Protein AF-A0A832PKH7-F1 (afdb_monomer_lite)

Foldseek 3Di:
DPPVVVVVLLVLLVVLLVVLVVLLVPQQDQDPDPPDHSVVSVVSSQVSLVVSVVVCCVPQVWDWDDDPPAWTWIDGSNDIFTHPPHRSVRSVVRSVVSVVVNVVVVD

Sequence (107 aa):
MTQQTITDRATLLRAAIADIEPRHAALPRIGADANGGWIASHDQHRAAAEELLRHIRRQHGAKARVGLTDPSRLQLHGITVTSVRGLAVLIDAWLTKARAALSGASK

Secondary structure (DSSP, 8-state):
--HHHHHHHHHHHHHHHHHHHHHHHTSPPP--BTTB-HHHHHHHHHHHHHHHHHHHHHHH--EEE--SSS-EEEEETTEEEEESS-HHHHHHHHHHHHHHHHHHTT-

Radius of gyration: 15.57 Å; chains: 1; bounding box: 41×28×47 Å

pLDDT: mean 86.73, std 13.57, range [39.84, 97.81]

Organism: NCBI:txid53463

Structure (mmCIF, N/CA/C/O backbone):
data_AF-A0A832PKH7-F1
#
_entry.id   AF-A0A832PKH7-F1
#
loop_
_atom_site.group_PDB
_atom_site.id
_atom_site.type_symbol
_atom_site.label_atom_id
_atom_site.label_alt_id
_atom_site.label_comp_id
_atom_site.label_asym_id
_atom_site.label_entity_id
_atom_site.label_seq_id
_atom_site.pdbx_PDB_ins_code
_atom_site.Cartn_x
_atom_site.Cartn_y
_atom_site.Cartn_z
_atom_site.occupancy
_atom_site.B_iso_or_equiv
_atom_site.auth_seq_id
_atom_site.auth_comp_id
_atom_site.auth_asym_id
_atom_site.auth_atom_id
_atom_site.pdbx_PDB_model_num
ATOM 1 N N . MET A 1 1 ? -20.776 -0.058 23.511 1.00 48.53 1 MET A N 1
ATOM 2 C CA . MET A 1 1 ? -20.874 -0.455 22.083 1.00 48.53 1 MET A CA 1
ATOM 3 C C . MET A 1 1 ? -19.531 -0.286 21.348 1.00 48.53 1 MET A C 1
ATOM 5 O O . MET A 1 1 ? -19.477 0.309 20.286 1.00 48.53 1 MET A O 1
ATOM 9 N N . THR A 1 2 ? -18.424 -0.803 21.889 1.00 60.12 2 THR A N 1
ATOM 10 C CA . THR A 1 2 ? -17.059 -0.567 21.352 1.00 60.12 2 THR A CA 1
ATOM 11 C C . THR A 1 2 ? -16.323 -1.854 20.972 1.00 60.12 2 THR A C 1
ATOM 13 O O . THR A 1 2 ? -15.463 -1.837 20.098 1.00 60.12 2 THR A O 1
ATOM 16 N N . GLN A 1 3 ? -16.689 -2.993 21.568 1.00 55.88 3 GLN A N 1
ATOM 17 C CA . GLN A 1 3 ? -15.988 -4.269 21.375 1.00 55.88 3 GLN A CA 1
ATOM 18 C C . GLN A 1 3 ? -16.297 -4.933 20.014 1.00 55.88 3 GLN A C 1
ATOM 20 O O . GLN A 1 3 ? -15.413 -5.532 19.401 1.00 55.88 3 GLN A O 1
ATOM 25 N N . GLN A 1 4 ? -17.518 -4.755 19.487 1.00 60.94 4 GLN A N 1
ATOM 26 C CA . GLN A 1 4 ? -17.904 -5.257 18.159 1.00 60.94 4 GLN A CA 1
ATOM 27 C C . GLN A 1 4 ? -17.171 -4.520 17.024 1.00 60.94 4 GLN A C 1
ATOM 29 O O . GLN A 1 4 ? -16.648 -5.162 16.118 1.00 60.94 4 GLN A O 1
ATOM 34 N N . THR A 1 5 ? -17.029 -3.194 17.110 1.00 63.78 5 THR A N 1
ATOM 35 C CA . THR A 1 5 ? -16.357 -2.372 16.085 1.00 63.78 5 THR A CA 1
ATOM 36 C C . THR A 1 5 ? -14.850 -2.645 15.994 1.00 63.78 5 THR A C 1
ATOM 38 O O . THR A 1 5 ? -14.265 -2.591 14.913 1.00 63.78 5 THR A O 1
ATOM 41 N N . ILE A 1 6 ? -14.199 -2.960 17.120 1.00 61.69 6 ILE A N 1
ATOM 42 C CA . ILE A 1 6 ? -12.767 -3.305 17.155 1.00 61.69 6 ILE A CA 1
ATOM 43 C C . ILE A 1 6 ? -12.526 -4.692 16.544 1.00 61.69 6 ILE A C 1
ATOM 45 O O . ILE A 1 6 ? -11.579 -4.867 15.775 1.00 61.69 6 ILE A O 1
ATOM 49 N N . THR A 1 7 ? -13.401 -5.657 16.841 1.00 66.38 7 THR A N 1
ATOM 50 C CA . THR A 1 7 ? -13.323 -7.021 16.290 1.00 66.38 7 THR A CA 1
ATOM 51 C C . THR A 1 7 ? -13.517 -7.018 14.773 1.00 66.38 7 THR A C 1
ATOM 53 O O . THR A 1 7 ? -12.764 -7.681 14.056 1.00 66.38 7 THR A O 1
ATOM 56 N N . ASP A 1 8 ? -14.450 -6.204 14.277 1.00 84.62 8 ASP A N 1
ATOM 57 C CA . ASP A 1 8 ? -14.679 -6.001 12.845 1.00 84.62 8 ASP A CA 1
ATOM 58 C C . ASP A 1 8 ? -13.439 -5.406 12.155 1.00 84.62 8 ASP A C 1
ATOM 60 O O . ASP A 1 8 ? -12.877 -5.997 11.231 1.00 84.62 8 ASP A O 1
ATOM 64 N N . ARG A 1 9 ? -12.896 -4.306 12.694 1.00 89.06 9 ARG A N 1
ATOM 65 C CA . ARG A 1 9 ? -11.714 -3.652 12.116 1.00 89.06 9 ARG A CA 1
ATOM 66 C C . ARG A 1 9 ? -10.468 -4.537 12.125 1.00 89.06 9 ARG A C 1
ATOM 68 O O . ARG A 1 9 ? -9.734 -4.554 11.139 1.00 89.06 9 ARG A O 1
ATOM 75 N N . ALA A 1 10 ? -10.194 -5.248 13.219 1.00 90.81 10 ALA A N 1
ATOM 76 C CA . ALA A 1 10 ? -9.041 -6.145 13.295 1.00 90.81 10 ALA A CA 1
ATOM 77 C C . ALA A 1 10 ? -9.160 -7.297 12.283 1.00 90.81 10 ALA A C 1
ATOM 79 O O . ALA A 1 10 ? -8.165 -7.690 11.675 1.00 90.81 10 ALA A O 1
ATOM 80 N N . THR A 1 11 ? -10.374 -7.804 12.062 1.00 92.75 11 THR A N 1
ATOM 81 C CA . THR A 1 11 ? -10.654 -8.832 11.051 1.00 92.75 11 THR A CA 1
ATOM 82 C C . THR A 1 11 ? -10.416 -8.298 9.640 1.00 92.75 11 THR A C 1
ATOM 84 O O . THR A 1 11 ? -9.680 -8.924 8.878 1.00 92.75 11 THR A O 1
ATOM 87 N N . LEU A 1 12 ? -10.926 -7.101 9.326 1.00 93.75 12 LEU A N 1
ATOM 88 C CA . LEU A 1 12 ? -10.685 -6.430 8.045 1.00 93.75 12 LEU A CA 1
ATOM 89 C C . LEU A 1 12 ? -9.190 -6.182 7.792 1.00 93.75 12 LEU A C 1
ATOM 91 O O . LEU A 1 12 ? -8.692 -6.463 6.706 1.00 93.75 12 LEU A O 1
ATOM 95 N N . LEU A 1 13 ? -8.447 -5.717 8.802 1.00 95.38 13 LEU A N 1
ATOM 96 C CA . LEU A 1 13 ? -7.003 -5.499 8.682 1.00 95.38 13 LEU A CA 1
ATOM 97 C C . LEU A 1 13 ? -6.240 -6.801 8.414 1.00 95.38 13 LEU A C 1
ATOM 99 O O . LEU A 1 13 ? -5.368 -6.810 7.549 1.00 95.38 13 LEU A O 1
ATOM 103 N N . ARG A 1 14 ? -6.564 -7.900 9.111 1.00 95.88 14 ARG A N 1
ATOM 104 C CA . ARG A 1 14 ? -5.925 -9.204 8.857 1.00 95.88 14 ARG A CA 1
ATOM 105 C C . ARG A 1 14 ? -6.222 -9.711 7.448 1.00 95.88 14 ARG A C 1
ATOM 107 O O . ARG A 1 14 ? -5.295 -10.142 6.770 1.00 95.88 14 ARG A O 1
ATOM 114 N N . ALA A 1 15 ? -7.475 -9.618 7.001 1.00 95.75 15 ALA A N 1
ATOM 115 C CA . ALA A 1 15 ? -7.874 -10.028 5.655 1.00 95.75 15 ALA A CA 1
ATOM 116 C C . ALA A 1 15 ? -7.152 -9.208 4.573 1.00 95.75 15 ALA A C 1
ATOM 118 O O . ALA A 1 15 ? -6.602 -9.773 3.629 1.00 95.75 15 ALA A O 1
ATOM 119 N N . ALA A 1 16 ? -7.080 -7.886 4.744 1.00 96.62 16 ALA A N 1
ATOM 120 C CA . ALA A 1 16 ? -6.369 -7.011 3.822 1.00 96.62 16 ALA A CA 1
ATOM 121 C C . ALA A 1 16 ? -4.855 -7.280 3.809 1.00 96.62 16 ALA A C 1
ATOM 123 O O . ALA A 1 16 ? -4.265 -7.337 2.735 1.00 96.62 16 ALA A O 1
ATOM 124 N N . ILE A 1 17 ? -4.212 -7.500 4.963 1.00 97.69 17 ILE A N 1
ATOM 125 C CA . ILE A 1 17 ? -2.784 -7.865 5.013 1.00 97.69 17 ILE A CA 1
ATOM 126 C C . ILE A 1 17 ? -2.541 -9.192 4.285 1.00 97.69 17 ILE A C 1
ATOM 128 O O . ILE A 1 17 ? -1.674 -9.238 3.415 1.00 97.69 17 ILE A O 1
ATOM 132 N N . ALA A 1 18 ? -3.328 -10.230 4.589 1.00 97.75 18 ALA A N 1
ATOM 133 C CA . ALA A 1 18 ? -3.182 -11.559 3.992 1.00 97.75 18 ALA A CA 1
ATOM 134 C C . ALA A 1 18 ? -3.346 -11.551 2.462 1.00 97.75 18 ALA A C 1
ATOM 136 O O . ALA A 1 18 ? -2.734 -12.356 1.765 1.00 97.75 18 ALA A O 1
ATOM 137 N N . ASP A 1 19 ? -4.147 -10.627 1.930 1.00 97.56 19 ASP A N 1
ATOM 138 C CA . ASP A 1 19 ? -4.337 -10.452 0.493 1.00 97.56 19 ASP A CA 1
ATOM 139 C C . ASP A 1 19 ? -3.229 -9.600 -0.160 1.00 97.56 19 ASP A C 1
ATOM 141 O O . ASP A 1 19 ? -2.727 -9.928 -1.240 1.00 97.56 19 ASP A O 1
ATOM 145 N N . ILE A 1 20 ? -2.836 -8.495 0.477 1.00 97.69 20 ILE A N 1
ATOM 146 C CA . ILE A 1 20 ? -1.949 -7.484 -0.116 1.00 97.69 20 ILE A CA 1
ATOM 147 C C . ILE A 1 20 ? -0.478 -7.893 -0.031 1.00 97.69 20 ILE A C 1
ATOM 149 O O . ILE A 1 20 ? 0.266 -7.689 -0.990 1.00 97.69 20 ILE A O 1
ATOM 153 N N . GLU A 1 21 ? -0.051 -8.470 1.091 1.00 97.81 21 GLU A N 1
ATOM 154 C CA . GLU A 1 21 ? 1.344 -8.837 1.350 1.00 97.81 21 GLU A CA 1
ATOM 155 C C . GLU A 1 21 ? 1.947 -9.772 0.285 1.00 97.81 21 GLU A C 1
ATOM 157 O O . GLU A 1 21 ? 2.970 -9.398 -0.296 1.00 97.81 21 GLU A O 1
ATOM 162 N N . PRO A 1 22 ? 1.339 -10.925 -0.065 1.00 97.44 22 PRO A N 1
ATOM 163 C CA . PRO A 1 22 ? 1.919 -11.805 -1.080 1.00 97.44 22 PRO A CA 1
ATOM 164 C C . PRO A 1 22 ? 1.982 -11.145 -2.464 1.00 97.44 22 PRO A C 1
ATOM 166 O O . PRO A 1 22 ? 2.928 -11.369 -3.215 1.00 97.44 22 PRO A O 1
ATOM 169 N N . ARG A 1 23 ? 1.013 -10.284 -2.804 1.00 97.62 23 ARG A N 1
ATOM 170 C CA . ARG A 1 23 ? 0.991 -9.563 -4.089 1.00 97.62 23 ARG A CA 1
ATOM 171 C C . ARG A 1 23 ? 2.051 -8.473 -4.163 1.00 97.62 23 ARG A C 1
ATOM 173 O O . ARG A 1 23 ? 2.620 -8.246 -5.224 1.00 97.62 23 ARG A O 1
ATOM 180 N N . HIS A 1 24 ? 2.312 -7.803 -3.044 1.00 96.50 24 HIS A N 1
ATOM 181 C CA . HIS A 1 24 ? 3.384 -6.819 -2.936 1.00 96.50 24 HIS A CA 1
ATOM 182 C C . HIS A 1 24 ? 4.762 -7.484 -3.027 1.00 96.50 24 HIS A C 1
ATOM 184 O O . HIS A 1 24 ? 5.621 -7.013 -3.768 1.00 96.50 24 HIS A O 1
ATOM 190 N N . ALA A 1 25 ? 4.944 -8.630 -2.365 1.00 95.12 25 ALA A N 1
ATOM 191 C CA . ALA A 1 25 ? 6.175 -9.414 -2.453 1.00 95.12 25 ALA A CA 1
ATOM 192 C C . ALA A 1 25 ? 6.446 -9.960 -3.870 1.00 95.12 25 ALA A C 1
ATOM 194 O O . ALA A 1 25 ? 7.603 -10.167 -4.234 1.00 95.12 25 ALA A O 1
ATOM 195 N N . ALA A 1 26 ? 5.395 -10.165 -4.671 1.00 95.62 26 ALA A N 1
ATOM 196 C CA . ALA A 1 26 ? 5.475 -10.644 -6.051 1.00 95.62 26 ALA A CA 1
ATOM 197 C C . ALA A 1 26 ? 5.749 -9.542 -7.095 1.00 95.62 26 ALA A C 1
ATOM 199 O O . ALA A 1 26 ? 5.790 -9.838 -8.290 1.00 95.62 26 ALA A O 1
ATOM 200 N N . LEU A 1 27 ? 5.921 -8.277 -6.688 1.00 93.12 27 LEU A N 1
ATOM 201 C CA . LEU A 1 27 ? 6.229 -7.204 -7.634 1.00 93.12 27 LEU A CA 1
ATOM 202 C C . LEU A 1 27 ? 7.585 -7.457 -8.328 1.00 93.12 27 LEU A C 1
ATOM 204 O O . LEU A 1 27 ? 8.560 -7.793 -7.646 1.00 93.12 27 LEU A O 1
ATOM 208 N N . PRO A 1 28 ? 7.690 -7.249 -9.659 1.00 90.75 28 PRO A N 1
ATOM 209 C CA . PRO A 1 28 ? 8.956 -7.364 -10.382 1.00 90.75 28 PRO A CA 1
ATOM 210 C C . PRO A 1 28 ? 10.028 -6.489 -9.735 1.00 90.75 28 PRO A C 1
ATOM 212 O O . PRO A 1 28 ? 9.760 -5.337 -9.401 1.00 90.75 28 PRO A O 1
ATOM 215 N N . ARG A 1 29 ? 11.244 -7.001 -9.537 1.00 86.38 29 ARG A N 1
ATOM 216 C CA . ARG A 1 29 ? 12.328 -6.194 -8.963 1.00 86.38 29 ARG A CA 1
ATOM 217 C C . ARG A 1 29 ? 12.895 -5.248 -10.013 1.00 86.38 29 ARG A C 1
ATOM 219 O O . ARG A 1 29 ? 13.116 -5.641 -11.152 1.00 86.38 29 ARG A O 1
ATOM 226 N N . ILE A 1 30 ? 13.176 -4.015 -9.599 1.00 85.00 30 ILE A N 1
ATOM 227 C CA . ILE A 1 30 ? 13.927 -3.072 -10.427 1.00 85.00 30 ILE A CA 1
ATOM 228 C C . ILE A 1 30 ? 15.381 -3.538 -10.438 1.00 85.00 30 ILE A C 1
ATOM 230 O O . ILE A 1 30 ? 16.008 -3.672 -9.387 1.00 85.00 30 ILE A O 1
ATOM 234 N N . GLY A 1 31 ? 15.911 -3.776 -11.627 1.00 79.50 31 GLY A N 1
ATOM 235 C CA . GLY A 1 31 ? 17.288 -4.195 -11.826 1.00 79.50 31 GLY A CA 1
ATOM 236 C C . GLY A 1 31 ? 17.692 -4.017 -13.279 1.00 79.50 31 GLY A C 1
ATOM 237 O O . GLY A 1 31 ? 16.841 -3.906 -14.161 1.00 79.50 31 GLY A O 1
ATOM 238 N N . ALA A 1 32 ? 18.997 -3.964 -13.521 1.00 62.81 32 ALA A N 1
ATOM 239 C CA . ALA A 1 32 ? 19.525 -4.200 -14.854 1.00 62.81 32 ALA A CA 1
ATOM 240 C C . ALA A 1 32 ? 19.555 -5.721 -15.041 1.00 62.81 32 ALA A C 1
ATOM 242 O O . ALA A 1 32 ? 20.424 -6.385 -14.478 1.00 62.81 32 ALA A O 1
ATOM 243 N N . ASP A 1 33 ? 18.564 -6.286 -15.726 1.00 60.00 33 ASP A N 1
ATOM 244 C CA . ASP A 1 33 ? 18.644 -7.676 -16.169 1.00 60.00 33 ASP A CA 1
ATOM 245 C C . ASP A 1 33 ? 19.274 -7.747 -17.570 1.00 60.00 33 ASP A C 1
ATOM 247 O O . ASP A 1 33 ? 19.461 -6.738 -18.250 1.00 60.00 33 ASP A O 1
ATOM 251 N N . ALA A 1 34 ? 19.671 -8.950 -17.985 1.00 54.00 34 ALA A N 1
ATOM 252 C CA . ALA A 1 34 ? 20.417 -9.173 -19.224 1.00 54.00 34 ALA A CA 1
ATOM 253 C C . ALA A 1 34 ? 19.597 -8.932 -20.513 1.00 54.00 34 ALA A C 1
ATOM 255 O O . ALA A 1 34 ? 20.171 -8.981 -21.598 1.00 54.00 34 ALA A O 1
ATOM 256 N N . ASN A 1 35 ? 18.284 -8.672 -20.410 1.00 59.69 35 ASN A N 1
ATOM 257 C CA . ASN A 1 35 ? 17.345 -8.656 -21.538 1.00 59.69 35 ASN A CA 1
ATOM 258 C C . ASN A 1 35 ? 16.522 -7.357 -21.658 1.00 59.69 35 ASN A C 1
ATOM 260 O O . ASN A 1 35 ? 15.764 -7.206 -22.617 1.00 59.69 35 ASN A O 1
ATOM 264 N N . GLY A 1 36 ? 16.660 -6.407 -20.731 1.00 57.91 36 GLY A N 1
ATOM 265 C CA . GLY A 1 36 ? 15.945 -5.137 -20.762 1.00 57.91 36 GLY A CA 1
ATOM 266 C C . GLY A 1 36 ? 16.669 -4.052 -19.972 1.00 57.91 36 GLY A C 1
ATOM 267 O O . GLY A 1 36 ? 17.136 -4.257 -18.855 1.00 57.91 36 GLY A O 1
ATOM 268 N N . GLY A 1 37 ? 16.763 -2.857 -20.559 1.00 79.50 37 GLY A N 1
ATOM 269 C CA . GLY A 1 37 ? 17.360 -1.706 -19.886 1.00 79.50 37 GLY A CA 1
ATOM 270 C C . GLY A 1 37 ? 16.625 -1.357 -18.588 1.00 79.50 37 GLY A C 1
ATOM 271 O O . GLY A 1 37 ? 15.424 -1.585 -18.461 1.00 79.50 37 GLY A O 1
ATOM 272 N N . TRP A 1 38 ? 17.335 -0.732 -17.646 1.00 84.75 38 TRP A N 1
ATOM 273 C CA . TRP A 1 38 ? 16.820 -0.274 -16.345 1.00 84.75 38 TRP A CA 1
ATOM 274 C C . TRP A 1 38 ? 15.455 0.442 -16.415 1.00 84.75 38 TRP A C 1
ATOM 276 O O . TRP A 1 38 ? 14.623 0.300 -15.524 1.00 84.75 38 TRP A O 1
ATOM 286 N N . ILE A 1 39 ? 15.197 1.182 -17.499 1.00 86.62 39 ILE A N 1
ATOM 287 C CA . ILE A 1 39 ? 13.918 1.867 -17.741 1.00 86.62 39 ILE A CA 1
ATOM 288 C C . ILE A 1 39 ? 12.767 0.861 -17.897 1.00 86.62 39 ILE A C 1
ATOM 290 O O . ILE A 1 39 ? 11.712 1.042 -17.297 1.00 86.62 39 ILE A O 1
ATOM 294 N N . ALA A 1 40 ? 12.970 -0.221 -18.651 1.00 86.44 40 ALA A N 1
ATOM 295 C CA . ALA A 1 40 ? 11.941 -1.229 -18.885 1.00 86.44 40 ALA A CA 1
ATOM 296 C C . ALA A 1 40 ? 11.577 -1.978 -17.594 1.00 86.44 40 ALA A C 1
ATOM 298 O O . ALA A 1 40 ? 10.394 -2.179 -17.318 1.00 86.44 40 ALA A O 1
ATOM 299 N N . SER A 1 41 ? 12.565 -2.338 -16.766 1.00 88.19 41 SER A N 1
ATOM 300 C CA . SER A 1 41 ? 12.301 -2.971 -15.466 1.00 88.19 41 SER A CA 1
ATOM 301 C C . SER A 1 41 ? 11.626 -2.005 -14.488 1.00 88.19 41 SER A C 1
ATOM 303 O O . SER A 1 41 ? 10.722 -2.399 -13.747 1.00 88.19 41 SER A O 1
ATOM 305 N N . HIS A 1 42 ? 11.983 -0.718 -14.538 1.00 89.31 42 HIS A N 1
ATOM 306 C CA . HIS A 1 42 ? 11.297 0.327 -13.785 1.00 89.31 42 HIS A CA 1
ATOM 307 C C . HIS A 1 42 ? 9.8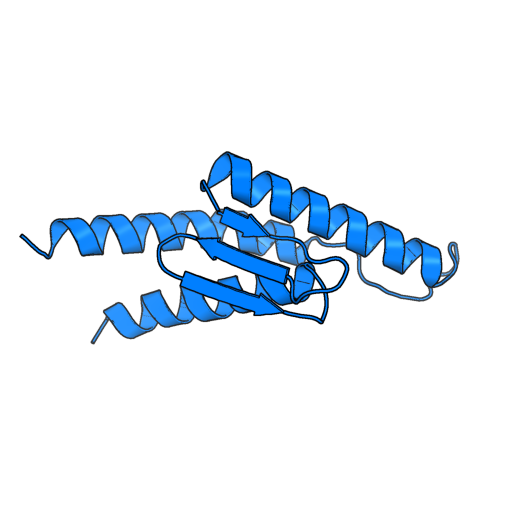24 0.478 -14.212 1.00 89.31 42 HIS A C 1
ATOM 309 O O . HIS A 1 42 ? 8.938 0.533 -13.355 1.00 89.31 42 HIS A O 1
ATOM 315 N N . ASP A 1 43 ? 9.531 0.501 -15.514 1.00 89.56 43 ASP A N 1
ATOM 316 C CA . ASP A 1 43 ? 8.159 0.604 -16.024 1.00 89.56 43 ASP A CA 1
ATOM 317 C C . ASP A 1 43 ? 7.313 -0.630 -15.696 1.00 89.56 43 ASP A C 1
ATOM 319 O O . ASP A 1 43 ? 6.161 -0.487 -15.281 1.00 89.56 43 ASP A O 1
ATOM 323 N N . GLN A 1 44 ? 7.882 -1.833 -15.797 1.00 90.69 44 GLN A N 1
ATOM 324 C CA . GLN A 1 44 ? 7.209 -3.067 -15.379 1.00 90.69 44 GLN A CA 1
ATOM 325 C C . GLN A 1 44 ? 6.889 -3.057 -13.881 1.00 90.69 44 GLN A C 1
ATOM 327 O O . GLN A 1 44 ? 5.763 -3.371 -13.486 1.00 90.69 44 GLN A O 1
ATOM 332 N N . HIS A 1 45 ? 7.847 -2.646 -13.042 1.00 91.50 45 HIS A N 1
ATOM 333 C CA . HIS A 1 45 ? 7.630 -2.499 -11.604 1.00 91.50 45 HIS A CA 1
ATOM 334 C C . HIS A 1 45 ? 6.505 -1.498 -11.308 1.00 91.50 45 HIS A C 1
ATOM 336 O O . HIS A 1 45 ? 5.602 -1.782 -10.515 1.00 91.50 45 HIS A O 1
ATOM 342 N N . ARG A 1 46 ? 6.523 -0.336 -11.975 1.00 91.19 46 ARG A N 1
ATOM 343 C CA . ARG A 1 46 ? 5.493 0.697 -11.830 1.00 91.19 46 ARG A CA 1
ATOM 344 C C . ARG A 1 46 ? 4.114 0.177 -12.233 1.00 91.19 46 ARG A C 1
ATOM 346 O O . ARG A 1 46 ? 3.177 0.316 -11.450 1.00 91.19 46 ARG A O 1
ATOM 353 N N . ALA A 1 47 ? 3.995 -0.456 -13.397 1.00 92.00 47 ALA A N 1
ATOM 354 C CA . ALA A 1 47 ? 2.734 -1.005 -13.890 1.00 92.00 47 ALA A CA 1
ATOM 355 C C . ALA A 1 47 ? 2.163 -2.079 -12.948 1.00 92.00 47 ALA A C 1
ATOM 357 O O . ALA A 1 47 ? 0.965 -2.081 -12.654 1.00 92.00 47 ALA A O 1
ATOM 358 N N . ALA A 1 48 ? 3.016 -2.955 -12.408 1.00 94.44 48 ALA A N 1
ATOM 359 C CA . ALA A 1 48 ? 2.604 -3.960 -11.432 1.00 94.44 48 ALA A CA 1
ATOM 360 C C . ALA A 1 48 ? 2.118 -3.324 -10.115 1.00 94.44 48 ALA A C 1
ATOM 362 O O . ALA A 1 48 ? 1.093 -3.733 -9.564 1.00 94.44 48 ALA A O 1
ATOM 363 N N . ALA A 1 49 ? 2.800 -2.282 -9.628 1.00 94.81 49 ALA A N 1
ATOM 364 C CA . ALA A 1 49 ? 2.380 -1.552 -8.433 1.00 94.81 49 ALA A CA 1
ATOM 365 C C . ALA A 1 49 ? 1.062 -0.778 -8.648 1.00 94.81 49 ALA A C 1
ATOM 367 O O . ALA A 1 49 ? 0.227 -0.712 -7.742 1.00 94.81 49 ALA A O 1
ATOM 368 N N . GLU A 1 50 ? 0.844 -0.221 -9.843 1.00 94.88 50 GLU A N 1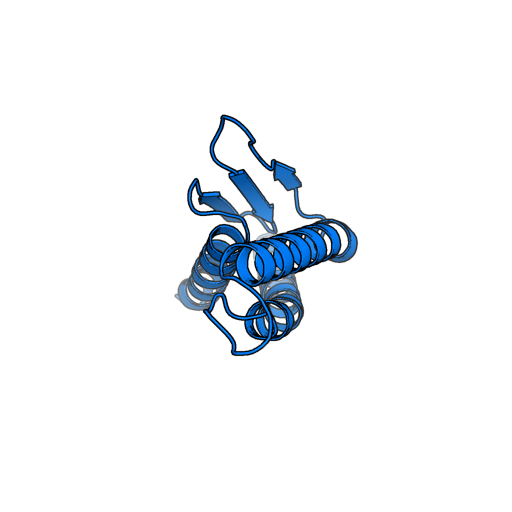
ATOM 369 C CA . GLU A 1 50 ? -0.424 0.403 -10.239 1.00 94.88 50 GLU A CA 1
ATOM 370 C C . GLU A 1 50 ? -1.569 -0.620 -10.276 1.00 94.88 50 GLU A C 1
ATOM 372 O O . GLU A 1 50 ? -2.658 -0.342 -9.764 1.00 94.88 50 GLU A O 1
ATOM 377 N N . GLU A 1 51 ? -1.336 -1.821 -10.817 1.00 96.62 51 GLU A N 1
ATOM 378 C CA . GLU A 1 51 ? -2.339 -2.890 -10.797 1.00 96.62 51 GLU A CA 1
ATOM 379 C C . GLU A 1 51 ? -2.669 -3.336 -9.376 1.00 96.62 51 GLU A C 1
ATOM 381 O O . GLU A 1 51 ? -3.848 -3.444 -9.030 1.00 96.62 51 GLU A O 1
ATOM 386 N N . LEU A 1 52 ? -1.661 -3.509 -8.521 1.00 96.88 52 LEU A N 1
ATOM 387 C CA . LEU A 1 52 ? -1.894 -3.835 -7.119 1.00 96.88 52 LEU A CA 1
ATOM 388 C C . LEU A 1 52 ? -2.723 -2.745 -6.427 1.00 96.88 52 LEU A C 1
ATOM 390 O O . LEU A 1 52 ? -3.677 -3.052 -5.715 1.00 96.88 52 LEU A O 1
ATOM 394 N N . LEU A 1 53 ? -2.443 -1.466 -6.682 1.00 95.25 53 LEU A N 1
ATOM 395 C CA . LEU A 1 53 ? -3.258 -0.384 -6.134 1.00 95.25 53 LEU A CA 1
ATOM 396 C C . LEU A 1 53 ? -4.710 -0.441 -6.639 1.00 95.25 53 LEU A C 1
ATOM 398 O O . LEU A 1 53 ? -5.639 -0.229 -5.856 1.00 95.25 53 LEU A O 1
ATOM 402 N N . ARG A 1 54 ? -4.934 -0.747 -7.924 1.00 95.81 54 ARG A N 1
ATOM 403 C CA . ARG A 1 54 ? -6.286 -0.947 -8.478 1.00 95.81 54 ARG A CA 1
ATOM 404 C C . ARG A 1 54 ? -6.997 -2.119 -7.805 1.00 95.81 54 ARG 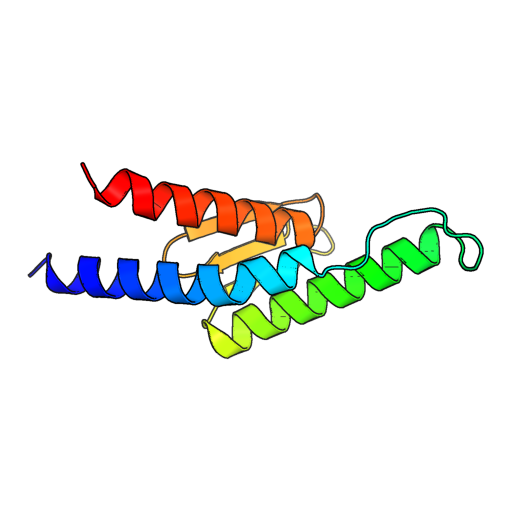A C 1
ATOM 406 O O . ARG A 1 54 ? -8.161 -1.974 -7.432 1.00 95.81 54 ARG A O 1
ATOM 413 N N . HIS A 1 55 ? -6.306 -3.236 -7.596 1.00 96.25 55 HIS A N 1
ATOM 414 C CA . HIS A 1 55 ? -6.820 -4.388 -6.853 1.00 96.25 55 HIS A CA 1
ATOM 415 C C . HIS A 1 55 ? -7.236 -4.002 -5.431 1.00 96.25 55 HIS A C 1
ATOM 417 O O . HIS A 1 55 ? -8.374 -4.254 -5.046 1.00 96.25 55 HIS A O 1
ATOM 423 N N . ILE A 1 56 ? -6.374 -3.294 -4.697 1.00 95.75 56 ILE A N 1
ATOM 424 C CA . ILE A 1 56 ? -6.649 -2.839 -3.327 1.00 95.75 56 ILE A CA 1
ATOM 425 C C . ILE A 1 56 ? -7.905 -1.955 -3.271 1.00 95.75 56 ILE A C 1
ATOM 427 O O . ILE A 1 56 ? -8.746 -2.113 -2.385 1.00 95.75 56 ILE A O 1
ATOM 431 N N . ARG A 1 57 ? -8.073 -1.044 -4.239 1.00 95.00 57 ARG A N 1
ATOM 432 C CA . ARG A 1 57 ? -9.278 -0.204 -4.348 1.00 95.00 57 ARG A CA 1
ATOM 433 C C . ARG A 1 57 ? -10.538 -1.035 -4.585 1.00 95.00 57 ARG A C 1
ATOM 435 O O . ARG A 1 57 ? -11.549 -0.773 -3.943 1.00 95.00 57 ARG A O 1
ATOM 442 N N . ARG A 1 58 ? -10.478 -2.009 -5.501 1.00 94.94 58 ARG A N 1
ATOM 443 C CA . ARG A 1 58 ? -11.627 -2.849 -5.877 1.00 94.94 58 ARG A CA 1
ATOM 444 C C . ARG A 1 58 ? -12.033 -3.816 -4.766 1.00 94.94 58 ARG A C 1
ATOM 446 O O . ARG A 1 58 ? -13.220 -3.942 -4.505 1.00 94.94 58 ARG A O 1
ATOM 453 N N . GLN A 1 59 ? -11.070 -4.484 -4.135 1.00 96.12 59 GLN A N 1
ATOM 454 C CA . GLN A 1 59 ? -11.347 -5.550 -3.167 1.00 96.12 59 GLN A CA 1
ATOM 455 C C . GLN A 1 59 ? -11.587 -5.036 -1.749 1.00 96.12 59 GLN A C 1
ATOM 457 O O . GLN A 1 59 ? -12.460 -5.543 -1.057 1.00 96.12 59 GLN A O 1
ATOM 462 N N . HIS A 1 60 ? -10.842 -4.014 -1.320 1.00 92.75 60 HIS A N 1
ATOM 463 C CA . HIS A 1 60 ? -10.871 -3.550 0.074 1.00 92.75 60 HIS A CA 1
ATOM 464 C C . HIS A 1 60 ? -11.504 -2.163 0.233 1.00 92.75 60 HIS A C 1
ATOM 466 O O . HIS A 1 60 ? -11.545 -1.612 1.331 1.00 92.75 60 HIS A O 1
ATOM 472 N N . GLY A 1 61 ? -11.985 -1.561 -0.862 1.00 91.56 61 GLY A N 1
ATOM 473 C CA . GLY A 1 61 ? -12.629 -0.245 -0.837 1.00 91.56 61 GLY A CA 1
ATOM 474 C C . GLY A 1 61 ? -11.668 0.902 -0.513 1.00 91.56 61 GLY A C 1
ATOM 475 O O . GLY A 1 61 ? -12.077 1.929 0.034 1.00 91.56 61 GLY A O 1
ATOM 476 N N . ALA A 1 62 ? -10.376 0.742 -0.813 1.00 92.44 62 ALA A N 1
ATOM 477 C CA . ALA A 1 62 ? -9.388 1.769 -0.517 1.00 92.44 62 ALA A CA 1
ATOM 478 C C . ALA A 1 62 ? -9.634 3.067 -1.297 1.00 92.44 62 ALA A C 1
ATOM 480 O O . ALA A 1 62 ? -9.954 3.067 -2.489 1.00 92.44 62 ALA A O 1
ATOM 481 N N . LYS A 1 63 ? -9.377 4.197 -0.637 1.00 92.88 63 LYS A N 1
ATOM 482 C CA . LYS A 1 63 ? -9.305 5.512 -1.275 1.00 92.88 63 LYS A CA 1
ATOM 483 C C . LYS A 1 63 ? -7.845 5.818 -1.566 1.00 92.88 63 LYS A C 1
ATOM 485 O O . LYS A 1 63 ? -7.049 5.981 -0.644 1.00 92.88 63 LYS A O 1
ATOM 490 N N . ALA A 1 64 ? -7.492 5.901 -2.842 1.00 89.50 64 ALA A N 1
ATOM 491 C CA . ALA A 1 64 ? -6.136 6.224 -3.258 1.00 89.50 64 ALA A CA 1
ATOM 492 C C . ALA A 1 64 ? -6.122 7.419 -4.212 1.00 89.50 64 ALA A C 1
ATOM 494 O O . ALA A 1 64 ? -6.908 7.472 -5.158 1.00 89.50 64 ALA A O 1
ATOM 495 N N . ARG A 1 65 ? -5.203 8.353 -3.966 1.00 88.25 65 ARG A N 1
ATOM 496 C CA . ARG A 1 65 ? -4.838 9.434 -4.885 1.00 88.25 65 ARG A CA 1
ATOM 497 C C . ARG A 1 65 ? -3.416 9.165 -5.348 1.00 88.25 65 ARG A C 1
ATOM 499 O O . ARG A 1 65 ? -2.507 9.139 -4.524 1.00 88.25 65 ARG A O 1
ATOM 506 N N . VAL A 1 66 ? -3.236 8.971 -6.647 1.00 83.88 66 VAL A N 1
ATOM 507 C CA . VAL A 1 66 ? -1.909 8.922 -7.263 1.00 83.88 66 VAL A CA 1
ATOM 508 C C . VAL A 1 66 ? -1.597 10.337 -7.718 1.00 83.88 66 VAL A C 1
ATOM 510 O O . VAL A 1 66 ? -2.339 10.901 -8.519 1.00 83.88 66 VAL A O 1
ATOM 513 N N . GLY A 1 67 ? -0.581 10.947 -7.121 1.00 74.44 67 GLY A N 1
ATOM 514 C CA . GLY A 1 67 ? -0.173 12.294 -7.492 1.00 74.44 67 GLY A CA 1
ATOM 515 C C . GLY A 1 67 ? 0.909 12.246 -8.565 1.00 74.44 67 GLY A C 1
ATOM 516 O O . GLY A 1 67 ? 1.874 11.499 -8.432 1.00 74.44 67 GLY A O 1
ATOM 517 N N . LEU A 1 68 ? 0.718 13.032 -9.627 1.00 67.38 68 LEU A N 1
ATOM 518 C CA . LEU A 1 68 ? 1.747 13.308 -10.638 1.00 67.38 68 LEU A CA 1
ATOM 519 C C . LEU A 1 68 ? 2.674 14.445 -10.177 1.00 67.38 68 LEU A C 1
ATOM 521 O O . LEU A 1 68 ? 3.869 14.412 -10.438 1.00 67.38 68 LEU A O 1
ATOM 525 N N . THR A 1 69 ? 2.117 15.422 -9.455 1.00 70.88 69 THR A N 1
ATOM 526 C CA . THR A 1 69 ? 2.810 16.600 -8.896 1.00 70.88 69 THR A CA 1
ATOM 527 C C . THR A 1 69 ? 2.744 16.670 -7.367 1.00 70.88 69 THR A C 1
ATOM 529 O O . THR A 1 69 ? 3.503 17.406 -6.747 1.00 70.88 69 THR A O 1
ATOM 532 N N . ASP A 1 70 ? 1.841 15.899 -6.756 1.00 74.25 70 ASP A N 1
ATOM 533 C CA . ASP A 1 70 ? 1.640 15.813 -5.308 1.00 74.25 70 ASP A CA 1
ATOM 534 C C . ASP A 1 70 ? 2.079 14.440 -4.777 1.00 74.25 70 ASP A C 1
ATOM 536 O O . ASP A 1 70 ? 2.103 13.463 -5.530 1.00 74.25 70 ASP A O 1
ATOM 540 N N . PRO A 1 71 ? 2.337 14.294 -3.466 1.00 84.44 71 PRO A N 1
ATOM 541 C CA . PRO A 1 71 ? 2.519 12.982 -2.861 1.00 84.44 71 PRO A CA 1
ATOM 542 C C . PRO A 1 71 ? 1.305 12.076 -3.097 1.00 84.44 71 PRO A C 1
ATOM 544 O O . PRO A 1 71 ? 0.154 12.464 -2.871 1.00 84.44 71 PRO A O 1
ATOM 547 N N . SER A 1 72 ? 1.565 10.827 -3.478 1.00 89.94 72 SER A N 1
ATOM 548 C CA . SER A 1 72 ? 0.525 9.804 -3.537 1.00 89.94 72 SER A CA 1
ATOM 549 C C . SER A 1 72 ? 0.013 9.499 -2.130 1.00 89.94 72 SER A C 1
ATOM 551 O O . SER A 1 72 ? 0.776 9.511 -1.164 1.00 89.94 72 SER A O 1
ATOM 553 N N . ARG A 1 73 ? -1.284 9.224 -2.000 1.00 93.81 73 ARG A N 1
ATOM 554 C CA . ARG A 1 73 ? -1.968 8.950 -0.732 1.00 93.81 73 ARG A CA 1
ATOM 555 C C . ARG A 1 73 ? -2.789 7.675 -0.843 1.00 93.81 73 ARG A C 1
ATOM 557 O O . ARG A 1 73 ? -3.521 7.505 -1.813 1.00 93.81 73 ARG A O 1
ATOM 564 N N . LEU A 1 74 ? -2.723 6.833 0.183 1.00 94.94 74 LEU A N 1
ATOM 565 C CA . LEU A 1 74 ? -3.549 5.638 0.341 1.00 94.94 74 LEU A CA 1
ATOM 566 C C . LEU A 1 74 ? -4.239 5.686 1.705 1.00 94.94 74 LEU A C 1
ATOM 568 O O . LEU A 1 74 ? -3.583 5.837 2.735 1.00 94.94 74 LEU A O 1
ATOM 572 N N . GLN A 1 75 ? -5.563 5.564 1.694 1.00 96.19 75 GLN A N 1
ATOM 573 C CA . GLN A 1 75 ? -6.409 5.467 2.873 1.00 96.19 75 GLN A CA 1
ATOM 574 C C . GLN A 1 75 ? -7.223 4.171 2.815 1.00 96.19 75 GLN A C 1
ATOM 576 O O . GLN A 1 75 ? -8.012 3.965 1.892 1.00 96.19 75 GLN A O 1
ATOM 581 N N . LEU A 1 76 ? -7.046 3.314 3.819 1.00 95.88 76 LEU A N 1
ATOM 582 C CA . LEU A 1 76 ? -7.723 2.023 3.925 1.00 95.88 76 LEU A CA 1
ATOM 583 C C . LEU A 1 76 ? -7.853 1.603 5.399 1.00 95.88 76 LEU A C 1
ATOM 585 O O . LEU A 1 76 ? -6.896 1.724 6.162 1.00 95.88 76 LEU A O 1
ATOM 589 N N . HIS A 1 77 ? -9.047 1.150 5.803 1.00 93.50 77 HIS A N 1
ATOM 590 C CA . HIS A 1 77 ? -9.384 0.682 7.163 1.00 93.50 77 HIS A CA 1
ATOM 591 C C . HIS A 1 77 ? -8.942 1.625 8.307 1.00 93.50 77 HIS A C 1
ATOM 593 O O . HIS A 1 77 ? -8.443 1.209 9.360 1.00 93.50 77 HIS A O 1
ATOM 599 N N . GLY A 1 78 ? -9.120 2.933 8.093 1.00 91.75 78 GLY A N 1
ATOM 600 C CA . GLY A 1 78 ? -8.761 3.977 9.060 1.00 91.75 78 GLY A CA 1
ATOM 601 C C . GLY A 1 78 ? -7.261 4.280 9.142 1.00 91.75 78 GLY A C 1
ATOM 602 O O . GLY A 1 78 ? -6.840 5.021 10.023 1.00 91.75 78 GLY A O 1
ATOM 603 N N . ILE A 1 79 ? -6.449 3.720 8.243 1.00 94.44 79 ILE A N 1
ATOM 604 C CA . ILE A 1 79 ? -5.018 4.005 8.128 1.00 94.44 79 ILE A CA 1
ATOM 605 C C . ILE A 1 79 ? -4.794 4.857 6.887 1.00 94.44 79 ILE A C 1
ATOM 607 O O . ILE A 1 79 ? -5.229 4.492 5.796 1.00 94.44 79 ILE A O 1
ATOM 611 N N . THR A 1 80 ? -4.072 5.962 7.062 1.00 96.19 80 THR A N 1
ATOM 612 C CA . THR A 1 80 ? -3.652 6.843 5.971 1.00 96.19 80 THR A CA 1
ATOM 613 C C . THR A 1 80 ? -2.129 6.880 5.890 1.00 96.19 80 THR A C 1
ATOM 615 O O . THR A 1 80 ? -1.430 7.080 6.894 1.00 96.19 80 THR A O 1
ATOM 618 N N . VAL A 1 81 ? -1.612 6.707 4.678 1.00 95.19 81 VAL A N 1
ATOM 619 C CA . VAL A 1 81 ? -0.196 6.862 4.337 1.00 95.19 81 VAL A CA 1
ATOM 620 C C . VAL A 1 81 ? -0.044 7.750 3.111 1.00 95.19 81 VAL A C 1
ATOM 622 O O . VAL A 1 81 ? -0.938 7.837 2.268 1.00 95.19 81 VAL A O 1
ATOM 625 N N . THR A 1 82 ? 1.099 8.419 3.026 1.00 93.75 82 THR A N 1
ATOM 626 C CA . THR A 1 82 ? 1.481 9.276 1.905 1.00 93.75 82 THR A CA 1
ATOM 627 C C . THR A 1 82 ? 2.919 8.986 1.507 1.00 93.75 82 THR A C 1
ATOM 629 O O . THR A 1 82 ? 3.745 8.720 2.376 1.00 93.75 82 THR A O 1
ATOM 632 N N . SER A 1 83 ? 3.232 9.051 0.216 1.00 88.62 83 SER A N 1
ATOM 633 C CA . SER A 1 83 ? 4.578 8.810 -0.305 1.00 88.62 83 SER A CA 1
ATOM 634 C C . SER A 1 83 ? 4.811 9.588 -1.596 1.00 88.62 83 SER A C 1
ATOM 636 O O . SER A 1 83 ? 3.942 9.639 -2.465 1.00 88.62 83 SER A O 1
ATOM 638 N N . VAL A 1 84 ? 6.013 10.147 -1.733 1.00 87.19 84 VAL A N 1
ATOM 639 C CA . VAL A 1 84 ? 6.554 10.676 -3.001 1.00 87.19 84 VAL A CA 1
ATOM 640 C C . VAL A 1 84 ? 7.458 9.662 -3.710 1.00 87.19 84 VAL A C 1
ATOM 642 O O . VAL A 1 84 ? 7.847 9.870 -4.848 1.00 87.19 84 VAL A O 1
ATOM 645 N N . ARG A 1 85 ? 7.792 8.546 -3.046 1.00 84.56 85 ARG A N 1
ATOM 646 C CA . ARG A 1 85 ? 8.759 7.535 -3.513 1.00 84.56 85 ARG A CA 1
ATOM 647 C C . ARG A 1 85 ? 8.141 6.451 -4.408 1.00 84.56 85 ARG A C 1
ATOM 649 O O . ARG A 1 85 ? 8.765 5.424 -4.644 1.00 84.56 85 ARG A O 1
ATOM 656 N N . GLY A 1 86 ? 6.905 6.647 -4.862 1.00 87.94 86 GLY A N 1
ATOM 657 C CA . GLY A 1 86 ? 6.174 5.685 -5.689 1.00 87.94 86 GLY A CA 1
ATOM 658 C C . GLY A 1 86 ? 5.210 4.779 -4.916 1.00 87.94 86 GLY A C 1
ATOM 659 O O . GLY A 1 86 ? 5.134 4.786 -3.682 1.00 87.94 86 GLY A O 1
ATOM 660 N N . LEU A 1 87 ? 4.428 4.011 -5.681 1.00 92.44 87 LEU A N 1
ATOM 661 C CA . LEU A 1 87 ? 3.277 3.251 -5.182 1.00 92.44 87 LEU A CA 1
ATOM 662 C C . LEU A 1 87 ? 3.665 2.001 -4.389 1.00 92.44 87 LEU A C 1
ATOM 664 O O . LEU A 1 87 ? 3.018 1.707 -3.389 1.00 92.44 87 LEU A O 1
ATOM 668 N N . ALA A 1 88 ? 4.736 1.300 -4.771 1.00 92.81 88 ALA A N 1
ATOM 669 C CA . ALA A 1 88 ? 5.192 0.122 -4.032 1.00 92.81 88 ALA A CA 1
ATOM 670 C C . ALA A 1 88 ? 5.602 0.484 -2.594 1.00 92.81 88 ALA A C 1
ATOM 672 O O . ALA A 1 88 ? 5.227 -0.206 -1.649 1.00 92.81 88 ALA A O 1
ATOM 673 N N . VAL A 1 89 ? 6.289 1.619 -2.422 1.00 93.31 89 VAL A N 1
ATOM 674 C CA . VAL A 1 89 ? 6.658 2.165 -1.104 1.00 93.31 89 VAL A CA 1
ATOM 675 C C . VAL A 1 89 ? 5.423 2.631 -0.330 1.00 93.31 89 VAL A C 1
ATOM 677 O O . VAL A 1 89 ? 5.344 2.456 0.881 1.00 93.31 89 VAL A O 1
ATOM 680 N N . LEU A 1 90 ? 4.434 3.214 -1.015 1.00 95.56 90 LEU A N 1
ATOM 681 C CA . LEU A 1 90 ? 3.168 3.607 -0.393 1.00 95.56 90 LEU A CA 1
ATOM 682 C C . LEU A 1 90 ? 2.416 2.392 0.179 1.00 95.56 90 LEU A C 1
ATOM 684 O O . LEU A 1 90 ? 1.900 2.459 1.293 1.00 95.56 90 LEU A O 1
ATOM 688 N N . ILE A 1 91 ? 2.364 1.292 -0.576 1.00 96.44 91 ILE A N 1
ATOM 689 C CA . ILE A 1 91 ? 1.707 0.044 -0.171 1.00 96.44 91 ILE A CA 1
ATOM 690 C C . ILE A 1 91 ? 2.469 -0.612 0.988 1.00 96.44 91 ILE A C 1
ATOM 692 O O . ILE A 1 91 ? 1.849 -0.992 1.980 1.00 96.44 91 ILE A O 1
ATOM 696 N N . ASP A 1 92 ? 3.802 -0.659 0.921 1.00 96.62 92 ASP A N 1
ATOM 697 C CA . ASP A 1 92 ? 4.654 -1.169 2.004 1.00 96.62 92 ASP A CA 1
ATOM 698 C C . ASP A 1 92 ? 4.471 -0.385 3.317 1.00 96.62 92 ASP A C 1
ATOM 700 O O . ASP A 1 92 ? 4.285 -0.960 4.395 1.00 96.62 92 ASP A O 1
ATOM 704 N N . ALA A 1 93 ? 4.415 0.948 3.228 1.00 96.06 93 ALA A N 1
ATOM 705 C CA . ALA A 1 93 ? 4.150 1.802 4.380 1.00 96.06 93 ALA A CA 1
ATOM 706 C C . ALA A 1 93 ? 2.771 1.518 4.997 1.00 96.06 93 ALA A C 1
ATOM 708 O O . ALA A 1 93 ? 2.624 1.540 6.223 1.00 96.06 93 ALA A O 1
ATOM 709 N N . TRP A 1 94 ? 1.754 1.243 4.170 1.00 97.62 94 TRP A N 1
ATOM 710 C CA . TRP A 1 94 ? 0.439 0.848 4.670 1.00 97.62 94 TRP A CA 1
ATOM 711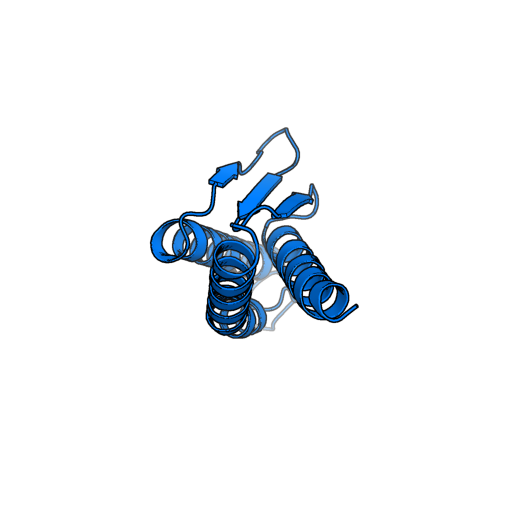 C C . TRP A 1 94 ? 0.495 -0.511 5.375 1.00 97.62 94 TRP A C 1
ATOM 713 O O . TRP A 1 94 ? -0.003 -0.604 6.495 1.00 97.62 94 TRP A O 1
ATOM 723 N N . LEU A 1 95 ? 1.150 -1.522 4.787 1.00 97.69 95 LEU A N 1
ATOM 724 C CA . LEU A 1 95 ? 1.334 -2.845 5.401 1.00 97.69 95 LEU A CA 1
ATOM 725 C C . LEU A 1 95 ? 2.015 -2.732 6.769 1.00 97.69 95 LEU A C 1
ATOM 727 O O . LEU A 1 95 ? 1.534 -3.284 7.757 1.00 97.69 95 LEU A O 1
ATOM 731 N N . THR A 1 96 ? 3.088 -1.946 6.852 1.00 96.62 96 THR A N 1
ATOM 732 C CA . THR A 1 96 ? 3.809 -1.688 8.105 1.00 96.62 96 THR A CA 1
ATOM 733 C C . THR A 1 96 ? 2.895 -1.076 9.168 1.00 96.62 96 THR A C 1
ATOM 735 O O . THR A 1 96 ? 2.837 -1.568 10.297 1.00 96.62 96 THR A O 1
ATOM 738 N N . LYS A 1 97 ? 2.114 -0.046 8.816 1.00 96.25 97 LYS A N 1
ATOM 739 C CA . LYS A 1 97 ? 1.160 0.568 9.753 1.00 96.25 97 LYS A CA 1
ATOM 740 C C . LYS A 1 97 ? 0.004 -0.362 10.126 1.00 96.25 97 LYS A C 1
ATOM 742 O O . LYS A 1 97 ? -0.440 -0.329 11.271 1.00 96.25 97 LYS A O 1
ATOM 747 N N . ALA A 1 98 ? -0.484 -1.177 9.195 1.00 96.00 98 ALA A N 1
ATOM 748 C CA . ALA A 1 98 ? -1.558 -2.133 9.439 1.00 96.00 98 ALA A CA 1
ATOM 749 C C . ALA A 1 98 ? -1.126 -3.213 10.439 1.00 96.00 98 ALA A C 1
ATOM 751 O O . ALA A 1 98 ? -1.851 -3.475 11.400 1.00 96.00 98 ALA A O 1
ATOM 752 N N . ARG A 1 99 ? 0.089 -3.758 10.287 1.00 96.06 99 ARG A N 1
ATOM 753 C CA . ARG A 1 99 ? 0.689 -4.685 11.261 1.00 96.06 99 ARG A CA 1
ATOM 754 C C . ARG A 1 99 ? 0.840 -4.025 12.635 1.00 96.06 99 ARG A C 1
ATOM 756 O O . ARG A 1 99 ? 0.405 -4.591 13.632 1.00 96.06 99 ARG A O 1
ATOM 763 N N . ALA A 1 100 ? 1.368 -2.800 12.688 1.00 94.38 100 ALA A N 1
ATOM 764 C CA . ALA A 1 100 ? 1.518 -2.062 13.944 1.00 94.38 100 ALA A CA 1
ATOM 765 C C . ALA A 1 100 ? 0.174 -1.804 14.651 1.00 94.38 100 ALA A C 1
ATOM 767 O O . ALA A 1 100 ? 0.092 -1.907 15.874 1.00 94.38 100 ALA A O 1
ATOM 768 N N . ALA A 1 101 ? -0.892 -1.515 13.896 1.00 91.75 101 ALA A N 1
ATOM 769 C CA . ALA A 1 101 ? -2.232 -1.320 14.446 1.00 91.75 101 ALA A CA 1
ATOM 770 C C . ALA A 1 101 ? -2.814 -2.602 15.067 1.00 91.75 101 ALA A C 1
ATOM 772 O O . ALA A 1 101 ? -3.524 -2.515 16.066 1.00 91.75 101 ALA A O 1
ATOM 773 N N . LEU A 1 102 ? -2.501 -3.780 14.513 1.00 90.75 102 LEU A N 1
ATOM 774 C CA . LEU A 1 102 ? -2.896 -5.066 15.094 1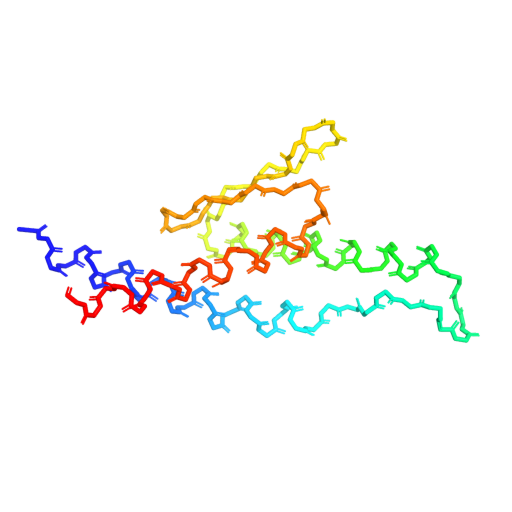.00 90.75 102 LEU A CA 1
ATOM 775 C C . LEU A 1 102 ? -2.109 -5.382 16.372 1.00 90.75 102 LEU A C 1
ATOM 777 O O . LEU A 1 102 ? -2.711 -5.815 17.349 1.00 90.75 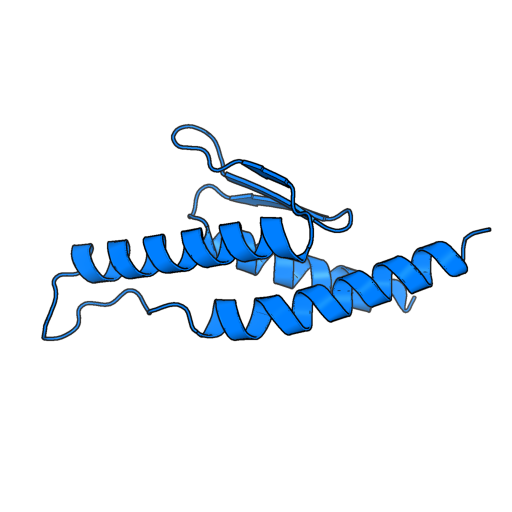102 LEU A O 1
ATOM 781 N N . SER A 1 103 ? -0.799 -5.114 16.396 1.00 86.88 103 SER A N 1
ATOM 782 C CA . SER A 1 103 ? 0.039 -5.338 17.584 1.00 86.88 103 SER A CA 1
ATOM 783 C C . SER A 1 103 ? -0.274 -4.368 18.728 1.00 86.88 103 SER A C 1
ATOM 785 O O . SER A 1 103 ? -0.198 -4.738 19.896 1.00 86.88 103 SER A O 1
ATOM 787 N N . GLY A 1 104 ? -0.638 -3.123 18.408 1.00 72.88 104 GLY A N 1
ATOM 788 C CA . GLY A 1 104 ? -1.038 -2.112 19.390 1.00 72.88 104 GLY A CA 1
ATOM 789 C C . GLY A 1 104 ? -2.446 -2.309 19.961 1.00 72.88 104 GLY A C 1
ATOM 790 O O . GLY A 1 104 ? -2.739 -1.762 21.016 1.00 72.88 104 GLY A O 1
ATOM 791 N N . ALA A 1 105 ? -3.304 -3.097 19.301 1.00 57.22 105 ALA A N 1
ATOM 792 C CA . ALA A 1 105 ? -4.649 -3.434 19.782 1.00 57.22 105 ALA A CA 1
ATOM 793 C C . ALA A 1 105 ? -4.660 -4.536 20.863 1.00 57.22 105 ALA A C 1
ATOM 795 O O . ALA A 1 105 ? -5.720 -4.853 21.397 1.00 57.22 105 ALA A O 1
ATOM 796 N N . SER A 1 106 ? -3.500 -5.127 21.172 1.00 47.94 106 SER A N 1
ATOM 797 C CA . SER A 1 106 ? -3.321 -6.147 22.216 1.00 47.94 106 SER A CA 1
ATOM 798 C C . SER A 1 106 ? -2.829 -5.582 23.560 1.00 47.94 106 SER A C 1
ATOM 800 O O . SER A 1 106 ? -2.355 -6.355 24.391 1.00 47.94 106 SER A O 1
ATOM 802 N N . LYS A 1 107 ? -2.913 -4.263 23.776 1.00 39.84 107 LYS A N 1
ATOM 803 C CA . LYS A 1 107 ? -2.599 -3.599 25.051 1.00 39.84 107 LYS A CA 1
ATOM 804 C C . LYS A 1 107 ? -3.826 -2.948 25.666 1.00 39.84 107 LYS A C 1
ATOM 806 O O . LYS A 1 107 ? -4.630 -2.382 24.894 1.00 39.84 107 LYS A O 1
#